Protein AF-A0A9Q0VKL8-F1 (afdb_monomer_lite)

Organism: Salix purpurea (NCBI:txid77065)

Radius of gyration: 25.4 Å; chains: 1; bounding box: 64×45×69 Å

Sequence (171 aa):
MTKALQRDLYGDCDVHPIEHYLNASIVTNGLTRAFSTGAWCHPFKWMERVYGVVGNLGRANPLQTLLDLRKTRQQVLYTERLEMRISTPFSLGVEYAFSTPDGENCGLVRKKKMAFTGVVNTNISESLVDELFNSGMEKLVDDTYTKLDGKHKVFLNGEWVGVCEILVCCW

InterPro domains:
  IPR007645 RNA polymerase Rpb2, domain 3 [PF04565] (58-110)
  IPR015712 DNA-directed RNA polymerase, subunit 2 [PTHR20856] (21-164)

Secondary structure (DSSP, 8-state):
-HHHHHHHHHTTPPPPPHHHH--HHHHHHHHHHHHHH--EEETTEEEEEEP-SS-PPP-S-HHHHHHHHTEEE----SSS-SGGGSPPGGGBTTEETT-PPPSTTTTTS-EEEEPTT----------THHHHHHTTPEEP---TT---TT-EEEEETTEEEEEESSTTS--

Structure (mmCIF, N/CA/C/O backbone):
data_AF-A0A9Q0VKL8-F1
#
_entry.id   AF-A0A9Q0VKL8-F1
#
loop_
_atom_site.group_PDB
_atom_site.id
_atom_site.type_symbol
_atom_site.label_atom_id
_atom_site.label_alt_id
_atom_site.label_comp_id
_atom_site.label_asym_id
_atom_site.label_entity_id
_atom_site.label_seq_id
_atom_site.pdbx_PDB_ins_code
_atom_site.Cartn_x
_atom_site.Cartn_y
_atom_site.Cartn_z
_atom_site.occupancy
_atom_site.B_iso_or_equiv
_atom_site.auth_seq_id
_atom_site.auth_comp_id
_atom_site.auth_asym_id
_atom_site.auth_atom_id
_atom_site.pdbx_PDB_model_num
ATOM 1 N N . MET A 1 1 ? -4.540 -4.114 -26.689 1.00 58.62 1 MET A N 1
ATOM 2 C CA . MET A 1 1 ? -5.536 -5.152 -26.374 1.00 58.62 1 MET A CA 1
ATOM 3 C C . MET A 1 1 ? -6.869 -4.846 -27.049 1.00 58.62 1 MET A C 1
ATOM 5 O O . MET A 1 1 ? -7.135 -5.462 -28.066 1.00 58.62 1 MET A O 1
ATOM 9 N N . THR A 1 2 ? -7.630 -3.829 -26.620 1.00 63.59 2 THR A N 1
ATOM 10 C CA . THR A 1 2 ? -8.993 -3.555 -27.133 1.00 63.59 2 THR A CA 1
ATOM 11 C C . THR A 1 2 ? -9.064 -3.357 -28.647 1.00 63.59 2 THR A C 1
ATOM 13 O O . THR A 1 2 ? -9.877 -3.993 -29.294 1.00 63.59 2 THR A O 1
ATOM 16 N N . LYS A 1 3 ? -8.158 -2.564 -29.238 1.00 68.62 3 LYS A N 1
ATOM 17 C CA . LYS A 1 3 ? -8.156 -2.302 -30.691 1.00 68.62 3 LYS A CA 1
ATOM 18 C C . LYS A 1 3 ? -7.773 -3.513 -31.556 1.00 68.62 3 LYS A C 1
ATOM 20 O O . LYS A 1 3 ? -8.229 -3.601 -32.686 1.00 68.62 3 LYS A O 1
ATOM 25 N N . ALA A 1 4 ? -6.927 -4.411 -31.046 1.00 67.38 4 ALA A N 1
ATOM 26 C CA . ALA A 1 4 ? -6.497 -5.608 -31.777 1.00 67.38 4 ALA A CA 1
ATOM 27 C C . ALA A 1 4 ? -7.578 -6.695 -31.716 1.00 67.38 4 ALA A C 1
ATOM 29 O O . ALA A 1 4 ? -7.969 -7.220 -32.746 1.00 67.38 4 ALA A O 1
ATOM 30 N N . LEU A 1 5 ? -8.137 -6.921 -30.523 1.00 72.38 5 LEU A N 1
ATOM 31 C CA . LEU A 1 5 ? -9.265 -7.827 -30.318 1.00 72.38 5 LEU A CA 1
ATOM 32 C C . LEU A 1 5 ? -10.516 -7.355 -31.078 1.00 72.38 5 LEU A C 1
ATOM 34 O O . LEU A 1 5 ? -11.175 -8.150 -31.726 1.00 72.38 5 LEU A O 1
ATOM 38 N N . GLN A 1 6 ? -10.822 -6.052 -31.054 1.00 72.38 6 GLN A N 1
ATOM 39 C CA . GLN A 1 6 ? -11.934 -5.494 -31.832 1.00 72.38 6 GLN A CA 1
ATOM 40 C C . GLN A 1 6 ? -11.738 -5.699 -33.334 1.00 72.38 6 GLN A C 1
ATOM 42 O O . GLN A 1 6 ? -12.695 -6.023 -34.020 1.00 72.38 6 GLN A O 1
ATOM 47 N N . ARG A 1 7 ? -10.518 -5.533 -33.857 1.00 74.44 7 ARG A N 1
ATOM 48 C CA . ARG A 1 7 ? -10.254 -5.732 -35.286 1.00 74.44 7 ARG A CA 1
ATOM 49 C C . ARG A 1 7 ? -10.535 -7.169 -35.725 1.00 74.44 7 ARG A C 1
ATOM 51 O O . ARG A 1 7 ? -11.119 -7.353 -36.784 1.00 74.44 7 ARG A O 1
ATOM 58 N N . ASP A 1 8 ? -10.152 -8.143 -34.908 1.00 74.81 8 ASP A N 1
ATOM 59 C CA . ASP A 1 8 ? -10.350 -9.557 -35.230 1.00 74.81 8 ASP A CA 1
ATOM 60 C C . ASP A 1 8 ? -11.804 -10.002 -34.977 1.00 74.81 8 ASP A C 1
ATOM 62 O O . ASP A 1 8 ? -12.292 -10.873 -35.677 1.00 74.81 8 ASP A O 1
ATOM 66 N N . LEU A 1 9 ? -12.532 -9.353 -34.055 1.00 73.31 9 LEU A N 1
ATOM 67 C CA . LEU A 1 9 ? -13.971 -9.579 -33.832 1.00 73.31 9 LEU A CA 1
ATOM 68 C C . LEU A 1 9 ? -14.879 -8.959 -34.910 1.00 73.31 9 LEU A C 1
ATOM 70 O O . LEU A 1 9 ? -15.993 -9.434 -35.107 1.00 73.31 9 LEU A O 1
ATOM 74 N N . TYR A 1 10 ? -14.450 -7.865 -35.549 1.00 74.31 10 TYR A N 1
ATOM 75 C CA . TYR A 1 10 ? -15.211 -7.186 -36.609 1.00 74.31 10 TYR A CA 1
ATOM 76 C C . TYR A 1 10 ? -14.817 -7.630 -38.029 1.00 74.31 10 TYR A C 1
ATOM 78 O O . TYR A 1 10 ? -15.457 -7.200 -38.987 1.00 74.31 10 TYR A O 1
ATOM 86 N N . GLY A 1 11 ? -13.767 -8.441 -38.183 1.00 74.25 11 GLY A N 1
ATOM 87 C CA . GLY A 1 11 ? -13.381 -9.051 -39.460 1.00 74.25 11 GLY A CA 1
ATOM 88 C C . GLY A 1 11 ? -13.810 -10.517 -39.546 1.00 74.25 11 GLY A C 1
ATOM 89 O O . GLY A 1 11 ? -14.083 -11.132 -38.523 1.00 74.25 11 GLY A O 1
ATOM 90 N N . ASP A 1 12 ? -13.788 -11.101 -40.749 1.00 73.81 12 ASP A N 1
ATOM 91 C CA . ASP A 1 12 ? -13.964 -12.553 -40.983 1.00 73.81 12 ASP A CA 1
ATOM 92 C C . ASP A 1 12 ? -12.752 -13.389 -40.493 1.00 73.81 12 ASP A C 1
ATOM 94 O O . ASP A 1 12 ? -12.416 -14.426 -41.062 1.00 73.81 12 ASP A O 1
ATOM 98 N N . CYS A 1 13 ? -12.032 -12.916 -39.472 1.00 72.19 13 CYS A N 1
ATOM 99 C CA . CYS A 1 13 ? -10.864 -13.592 -38.920 1.00 72.19 13 CYS A CA 1
ATOM 100 C C . CYS A 1 13 ? -11.262 -14.466 -37.729 1.00 72.19 13 CYS A C 1
ATOM 102 O O . CYS A 1 13 ? -12.047 -14.058 -36.875 1.00 72.19 13 CYS A O 1
ATOM 104 N N . ASP A 1 14 ? -10.641 -15.638 -37.619 1.00 79.19 14 ASP A N 1
ATOM 105 C CA . ASP A 1 14 ? -10.800 -16.490 -36.445 1.00 79.19 14 ASP A CA 1
ATOM 106 C C . ASP A 1 14 ? -10.169 -15.838 -35.207 1.00 79.19 14 ASP A C 1
ATOM 108 O O . ASP A 1 14 ? -9.031 -15.359 -35.231 1.00 79.19 14 ASP A O 1
ATOM 112 N N . VAL A 1 15 ? -10.906 -15.845 -34.095 1.00 81.06 15 VAL A N 1
ATOM 113 C CA . VAL A 1 15 ? -10.429 -15.298 -32.821 1.00 81.06 15 VAL A CA 1
ATOM 114 C C . VAL A 1 15 ? -9.305 -16.179 -32.279 1.00 81.06 15 VAL A C 1
ATOM 116 O O . VAL A 1 15 ? -9.482 -17.374 -32.038 1.00 81.06 15 VAL A O 1
ATOM 119 N N . HIS A 1 16 ? -8.139 -15.581 -32.051 1.00 81.88 16 HIS A N 1
ATOM 120 C CA . HIS A 1 16 ? -6.989 -16.290 -31.502 1.00 81.88 16 HIS A CA 1
ATOM 121 C C . HIS A 1 16 ? -7.119 -16.535 -29.983 1.00 81.88 16 HIS A C 1
ATOM 123 O O . HIS A 1 16 ? -7.900 -15.874 -29.294 1.00 81.88 16 HIS A O 1
ATOM 129 N N . PRO A 1 17 ? -6.331 -17.465 -29.411 1.00 83.44 17 PRO A N 1
ATOM 130 C CA . PRO A 1 17 ? -6.221 -17.615 -27.963 1.00 83.44 17 PRO A CA 1
ATOM 131 C C . PRO A 1 17 ? -5.842 -16.294 -27.277 1.00 83.44 17 PRO A C 1
ATOM 133 O O . PRO A 1 17 ? -5.096 -15.483 -27.828 1.00 83.44 17 PRO A O 1
ATOM 136 N N . ILE A 1 18 ? -6.317 -16.090 -26.043 1.00 80.50 18 ILE A N 1
ATOM 137 C CA . ILE A 1 18 ? -6.199 -14.811 -25.317 1.00 80.50 18 ILE A CA 1
ATOM 138 C C . ILE A 1 18 ? -4.754 -14.305 -25.167 1.00 80.50 18 ILE A C 1
ATOM 140 O O . ILE A 1 18 ? -4.514 -13.097 -25.130 1.00 80.50 18 ILE A O 1
ATOM 144 N N . GLU A 1 19 ? -3.790 -15.224 -25.138 1.00 82.56 19 GLU A N 1
ATOM 145 C CA . GLU A 1 19 ? -2.355 -14.944 -25.060 1.00 82.56 19 GLU A CA 1
ATOM 146 C C . GLU A 1 19 ? -1.864 -14.086 -26.231 1.00 82.56 19 GLU A C 1
ATOM 148 O O . GLU A 1 19 ? -1.007 -13.227 -26.045 1.00 82.56 19 GLU A O 1
ATOM 153 N N . HIS A 1 20 ? -2.464 -14.238 -27.416 1.00 81.19 20 HIS A N 1
ATOM 154 C CA . HIS A 1 20 ? -2.121 -13.445 -28.596 1.00 81.19 20 HIS A CA 1
ATOM 155 C C . HIS A 1 20 ? -2.474 -11.957 -28.427 1.00 81.19 20 HIS A C 1
ATOM 157 O O . HIS A 1 20 ? -1.820 -11.072 -28.979 1.00 81.19 20 HIS A O 1
ATOM 163 N N . TYR A 1 21 ? -3.495 -11.658 -27.622 1.00 80.88 21 TYR A N 1
ATOM 164 C CA . TYR A 1 21 ? -3.963 -10.295 -27.365 1.00 80.88 21 TYR A CA 1
ATOM 165 C C . TYR A 1 21 ? -3.294 -9.644 -26.150 1.00 80.88 21 TYR A C 1
ATOM 167 O O . TYR A 1 21 ? -3.418 -8.424 -25.947 1.00 80.88 21 TYR A O 1
ATOM 175 N N . LEU A 1 22 ? -2.577 -10.438 -25.350 1.00 82.88 22 LEU A N 1
ATOM 176 C CA . LEU A 1 22 ? -1.867 -9.993 -24.164 1.00 82.88 22 LEU A CA 1
ATOM 177 C C . LEU A 1 22 ? -0.421 -9.650 -24.517 1.00 82.88 22 LEU A C 1
ATOM 179 O O . LEU A 1 22 ? 0.409 -10.503 -24.802 1.00 82.88 22 LEU A O 1
ATOM 183 N N . ASN A 1 23 ? -0.097 -8.362 -24.449 1.00 84.06 23 ASN A N 1
ATOM 184 C CA . ASN A 1 23 ? 1.264 -7.902 -24.668 1.00 84.06 23 ASN A CA 1
ATOM 185 C C . ASN A 1 23 ? 1.940 -7.601 -23.325 1.00 84.06 23 ASN A C 1
ATOM 187 O O . ASN A 1 23 ? 1.721 -6.539 -22.735 1.00 84.06 23 ASN A O 1
ATOM 191 N N . ALA A 1 24 ? 2.789 -8.526 -22.871 1.00 87.00 24 ALA A N 1
ATOM 192 C CA . ALA A 1 24 ? 3.543 -8.400 -21.624 1.00 87.00 24 ALA A CA 1
ATOM 193 C C . ALA A 1 24 ? 4.427 -7.138 -21.579 1.00 87.00 24 ALA A C 1
ATOM 195 O O . ALA A 1 24 ? 4.618 -6.556 -20.510 1.00 87.00 24 ALA A O 1
ATOM 196 N N . SER A 1 25 ? 4.892 -6.644 -22.736 1.00 88.75 25 SER A N 1
ATOM 197 C CA . SER A 1 25 ? 5.723 -5.433 -22.802 1.00 88.75 25 SER A CA 1
ATOM 198 C C . SER A 1 25 ? 5.019 -4.187 -22.260 1.00 88.75 25 SER A C 1
ATOM 200 O O . SER A 1 25 ? 5.688 -3.272 -21.789 1.00 88.75 25 SER A O 1
ATOM 202 N N . ILE A 1 26 ? 3.680 -4.145 -22.265 1.00 86.56 26 ILE A N 1
ATOM 203 C CA . ILE A 1 26 ? 2.916 -3.024 -21.702 1.00 86.56 26 ILE A CA 1
ATOM 204 C C . ILE A 1 26 ? 3.163 -2.922 -20.193 1.00 86.56 26 ILE A C 1
ATOM 206 O O . ILE A 1 26 ? 3.389 -1.825 -19.682 1.00 86.56 26 ILE A O 1
ATOM 210 N N . VAL A 1 27 ? 3.161 -4.060 -19.493 1.00 88.31 27 VAL A N 1
ATOM 211 C CA . VAL A 1 27 ? 3.394 -4.115 -18.046 1.00 88.31 27 VAL A CA 1
ATOM 212 C C . VAL A 1 27 ? 4.846 -3.763 -17.745 1.00 88.31 27 VAL A C 1
ATOM 214 O O . VAL A 1 27 ? 5.104 -2.858 -16.953 1.00 88.31 27 VAL A O 1
ATOM 217 N N . THR A 1 28 ? 5.792 -4.411 -18.430 1.00 91.94 28 THR A N 1
ATOM 218 C CA . THR A 1 28 ? 7.227 -4.177 -18.225 1.00 91.94 28 THR A CA 1
ATOM 219 C C . THR A 1 28 ? 7.597 -2.720 -18.493 1.00 91.94 28 THR A C 1
ATOM 221 O O . THR A 1 28 ? 8.142 -2.059 -17.615 1.00 91.94 28 THR A O 1
ATOM 224 N N . ASN A 1 29 ? 7.227 -2.171 -19.654 1.00 90.56 29 ASN A N 1
ATOM 225 C CA . ASN A 1 29 ? 7.548 -0.788 -20.009 1.00 90.56 29 ASN A CA 1
ATOM 226 C C . ASN A 1 29 ? 6.834 0.218 -19.100 1.00 90.56 29 ASN A C 1
ATOM 228 O O . ASN A 1 29 ? 7.408 1.253 -18.760 1.00 90.56 29 ASN A O 1
ATOM 232 N N . GLY A 1 30 ? 5.597 -0.080 -18.688 1.00 88.50 30 GLY A N 1
ATOM 233 C CA . GLY A 1 30 ? 4.848 0.736 -17.736 1.00 88.50 30 GLY A CA 1
ATOM 234 C C . GLY A 1 30 ? 5.569 0.852 -16.394 1.00 88.50 30 GLY A C 1
ATOM 235 O O . GLY A 1 30 ? 5.803 1.965 -15.920 1.00 88.50 30 GLY A O 1
ATOM 236 N N . LEU A 1 31 ? 5.993 -0.280 -15.827 1.00 90.25 31 LEU A N 1
ATOM 237 C CA . LEU A 1 31 ? 6.746 -0.321 -14.574 1.00 90.25 31 LEU A CA 1
ATOM 238 C C . LEU A 1 31 ? 8.124 0.333 -14.725 1.00 90.25 31 LEU A C 1
ATOM 240 O O . LEU A 1 31 ? 8.462 1.222 -13.945 1.00 90.25 31 LEU A O 1
ATOM 244 N N . THR A 1 32 ? 8.898 -0.017 -15.756 1.00 92.25 32 THR A N 1
ATOM 245 C CA . THR A 1 32 ? 10.220 0.581 -16.004 1.00 92.25 32 THR A CA 1
ATOM 246 C C . THR A 1 32 ? 10.130 2.099 -16.135 1.00 92.25 32 THR A C 1
ATOM 248 O O . THR A 1 32 ? 10.944 2.820 -15.557 1.00 92.25 32 THR A O 1
ATOM 251 N N . ARG A 1 33 ? 9.111 2.619 -16.827 1.00 89.62 33 ARG A N 1
ATOM 252 C CA . ARG A 1 33 ? 8.867 4.062 -16.924 1.00 89.62 33 ARG A CA 1
ATOM 253 C C . ARG A 1 33 ? 8.480 4.668 -15.574 1.00 89.62 33 ARG A C 1
ATOM 255 O O . ARG A 1 33 ? 9.010 5.722 -15.224 1.00 89.62 33 ARG A O 1
ATOM 262 N N . ALA A 1 34 ? 7.582 4.036 -14.818 1.00 89.19 34 ALA A N 1
ATOM 263 C CA . ALA A 1 34 ? 7.131 4.540 -13.519 1.00 89.19 34 ALA A CA 1
ATOM 264 C C . ALA A 1 34 ? 8.283 4.632 -12.504 1.00 89.19 34 ALA A C 1
ATOM 266 O O . ALA A 1 34 ? 8.401 5.635 -11.799 1.00 89.19 34 ALA A O 1
ATOM 267 N N . PHE A 1 35 ? 9.172 3.633 -12.480 1.00 90.31 35 PHE A N 1
ATOM 268 C CA . PHE A 1 35 ? 10.347 3.631 -11.609 1.00 90.31 35 PHE A CA 1
ATOM 269 C C . PHE A 1 35 ? 11.449 4.584 -12.075 1.00 90.31 35 PHE A C 1
ATOM 271 O O . PHE A 1 35 ? 12.009 5.299 -11.252 1.00 90.31 35 PHE A O 1
ATOM 278 N N . SER A 1 36 ? 11.738 4.646 -13.377 1.00 89.94 36 SER A N 1
ATOM 279 C CA . SER A 1 36 ? 12.804 5.519 -13.898 1.00 89.94 36 SER A CA 1
ATOM 280 C C . SER A 1 36 ? 12.446 7.005 -13.836 1.00 89.94 36 SER A C 1
ATOM 282 O O . SER A 1 36 ? 13.293 7.830 -13.511 1.00 89.94 36 SER A O 1
ATOM 284 N N . THR A 1 37 ? 11.190 7.361 -14.118 1.00 87.56 37 THR A N 1
ATOM 285 C CA . THR A 1 37 ? 10.733 8.763 -14.091 1.00 87.56 37 THR A CA 1
ATOM 286 C C . THR A 1 37 ? 10.214 9.204 -12.723 1.00 87.56 37 THR A C 1
ATOM 288 O O . THR A 1 37 ? 10.020 10.397 -12.495 1.00 87.56 37 THR A O 1
ATOM 291 N N . GLY A 1 38 ? 9.913 8.255 -11.829 1.00 85.94 38 GLY A N 1
ATOM 292 C CA . GLY A 1 38 ? 9.248 8.511 -10.549 1.00 85.94 38 GLY A CA 1
ATOM 293 C C . GLY A 1 38 ? 7.829 9.072 -10.670 1.00 85.94 38 GLY A C 1
ATOM 294 O O . GLY A 1 38 ? 7.264 9.512 -9.665 1.00 85.94 38 GLY A O 1
ATOM 295 N N . ALA A 1 39 ? 7.251 9.065 -11.876 1.00 84.56 39 ALA A N 1
ATOM 296 C CA . ALA A 1 39 ? 5.896 9.510 -12.156 1.00 84.56 39 ALA A CA 1
ATOM 297 C C . ALA A 1 39 ? 4.968 8.304 -12.328 1.00 84.56 39 ALA A C 1
ATOM 299 O O . ALA A 1 39 ? 5.049 7.566 -13.310 1.00 84.56 39 ALA A O 1
ATOM 300 N N . TRP A 1 40 ? 4.053 8.141 -11.383 1.00 87.12 40 TRP A N 1
ATOM 301 C CA . TRP A 1 40 ? 3.039 7.099 -11.396 1.00 87.12 40 TRP A CA 1
ATOM 302 C C . TRP A 1 40 ? 1.788 7.687 -12.041 1.00 87.12 40 TRP A C 1
ATOM 304 O O . TRP A 1 40 ? 1.127 8.563 -11.483 1.00 87.12 40 TRP A O 1
ATOM 314 N N . CYS A 1 41 ? 1.519 7.279 -13.281 1.00 82.81 41 CYS A N 1
ATOM 315 C CA . CYS A 1 41 ? 0.371 7.758 -14.042 1.00 82.81 41 CYS A CA 1
ATOM 316 C C . CYS A 1 41 ? -0.190 6.678 -14.951 1.00 82.81 41 CYS A C 1
ATOM 318 O O . CYS A 1 41 ? 0.546 5.905 -15.566 1.00 82.81 41 CYS A O 1
ATOM 320 N N . HIS A 1 42 ? -1.512 6.684 -15.073 1.00 79.50 42 HIS A N 1
ATOM 321 C CA . HIS A 1 42 ? -2.189 5.893 -16.079 1.00 79.50 42 HIS A CA 1
ATOM 322 C C . HIS A 1 42 ? -2.151 6.636 -17.427 1.00 79.50 42 HIS A C 1
ATOM 324 O O . HIS A 1 42 ? -2.415 7.843 -17.449 1.00 79.50 42 HIS A O 1
ATOM 330 N N . PRO A 1 43 ? -1.896 5.958 -18.565 1.00 72.00 43 PRO A N 1
ATOM 331 C CA . PRO A 1 43 ? -1.809 6.608 -19.878 1.00 72.00 43 PRO A CA 1
ATOM 332 C C . PRO A 1 43 ? -3.049 7.417 -20.273 1.00 72.00 43 PRO A C 1
ATOM 334 O O . PRO A 1 43 ? -2.943 8.353 -21.058 1.00 72.00 43 PRO A O 1
ATOM 337 N N . PHE A 1 44 ? -4.213 7.067 -19.722 1.00 76.69 44 PHE A N 1
ATOM 338 C CA . PHE A 1 44 ? -5.498 7.691 -20.046 1.00 76.69 44 PHE A CA 1
ATOM 339 C C . PHE A 1 44 ? -6.029 8.637 -18.958 1.00 76.69 44 PHE A C 1
ATOM 341 O O . PHE A 1 44 ? -7.010 9.330 -19.196 1.00 76.69 44 PHE A O 1
ATOM 348 N N . LYS A 1 45 ? -5.403 8.692 -17.772 1.00 79.31 45 LYS A N 1
ATOM 349 C CA . LYS A 1 45 ? -5.860 9.545 -16.660 1.00 79.31 45 LYS A CA 1
ATOM 350 C C . LYS A 1 45 ? -4.793 10.560 -16.271 1.00 79.31 45 LYS A C 1
ATOM 352 O O . LYS A 1 45 ? -3.983 10.331 -15.377 1.00 79.31 45 LYS A O 1
ATOM 357 N N . TRP A 1 46 ? -4.776 11.685 -16.977 1.00 67.31 46 TRP A N 1
ATOM 358 C CA . TRP A 1 46 ? -3.680 12.653 -16.872 1.00 67.31 46 TRP A CA 1
ATOM 359 C C . TRP A 1 46 ? -3.774 13.527 -15.615 1.00 67.31 46 TRP A C 1
ATOM 361 O O . TRP A 1 46 ? -2.745 13.978 -15.119 1.00 67.31 46 TRP A O 1
ATOM 371 N N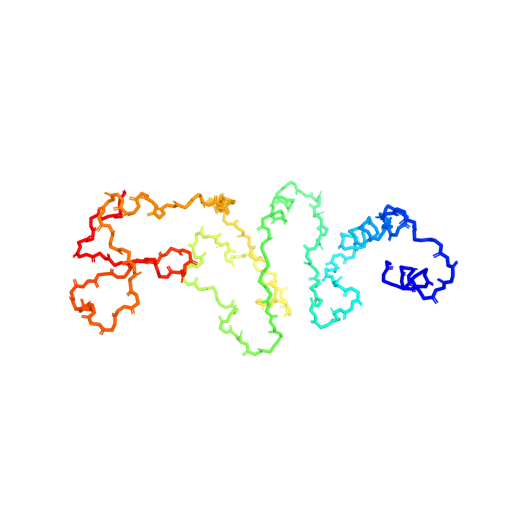 . MET A 1 47 ? -4.983 13.718 -15.072 1.00 73.56 47 MET A N 1
ATOM 372 C CA . MET A 1 47 ? -5.211 14.520 -13.861 1.00 73.56 47 MET A CA 1
ATOM 373 C C . MET A 1 47 ? -4.845 13.796 -12.554 1.00 73.56 47 MET A C 1
ATOM 375 O O . MET A 1 47 ? -4.552 14.452 -11.565 1.00 73.56 47 MET A O 1
ATOM 379 N N . GLU A 1 48 ? -4.783 12.461 -12.545 1.00 74.88 48 GLU A N 1
ATOM 380 C CA . GLU A 1 48 ? -4.429 11.655 -11.358 1.00 74.88 48 GLU A CA 1
ATOM 381 C C . GLU A 1 48 ? -2.909 11.395 -11.254 1.00 74.88 48 GLU A C 1
ATOM 383 O O . GLU A 1 48 ? -2.458 10.443 -10.618 1.00 74.88 48 GLU A O 1
ATOM 388 N N . ARG A 1 49 ? -2.081 12.198 -11.932 1.00 76.19 49 ARG A N 1
ATOM 389 C CA . ARG A 1 49 ? -0.642 11.940 -12.033 1.00 76.19 49 ARG A CA 1
ATOM 390 C C . ARG A 1 49 ? 0.084 12.283 -10.736 1.00 76.19 49 ARG A C 1
ATOM 392 O O . ARG A 1 49 ? 0.212 13.448 -10.368 1.00 76.19 49 ARG A O 1
ATOM 399 N N . VAL A 1 50 ? 0.670 11.264 -10.112 1.00 81.38 50 VAL A N 1
ATOM 400 C CA . VAL A 1 50 ? 1.524 11.426 -8.935 1.00 81.38 50 VAL A CA 1
ATOM 401 C C . VAL A 1 50 ? 2.986 11.455 -9.366 1.00 81.38 50 VAL A C 1
ATOM 403 O O . VAL A 1 50 ? 3.499 10.507 -9.957 1.00 81.38 50 VAL A O 1
ATOM 406 N N . TYR A 1 51 ? 3.685 12.539 -9.050 1.00 79.56 51 TYR A N 1
ATOM 407 C CA . TYR A 1 51 ? 5.123 12.680 -9.297 1.00 79.56 51 TYR A CA 1
ATOM 408 C C . TYR A 1 51 ? 5.922 12.416 -8.031 1.00 79.56 51 TYR A C 1
ATOM 410 O O . TYR A 1 51 ? 5.413 12.666 -6.946 1.00 79.56 51 TYR A O 1
ATOM 418 N N . GLY A 1 52 ? 7.189 12.014 -8.153 1.00 78.44 52 GLY A N 1
ATOM 419 C CA . GLY A 1 52 ? 8.128 11.925 -7.030 1.00 78.44 52 GLY A CA 1
ATOM 420 C C . GLY A 1 52 ? 7.782 10.833 -6.018 1.00 78.44 52 GLY A C 1
ATOM 421 O O . GLY A 1 52 ? 8.012 11.028 -4.825 1.00 78.44 52 GLY A O 1
ATOM 422 N N . VAL A 1 53 ? 7.179 9.737 -6.489 1.00 83.44 53 VAL A N 1
ATOM 423 C CA . VAL A 1 53 ? 6.980 8.507 -5.700 1.00 83.44 53 VAL A CA 1
ATOM 424 C C . VAL A 1 53 ? 8.308 7.769 -5.564 1.00 83.44 53 VAL A C 1
ATOM 426 O O . VAL A 1 53 ? 8.673 7.332 -4.479 1.00 83.44 53 VAL A O 1
ATOM 429 N N . VAL A 1 54 ? 9.054 7.687 -6.668 1.00 86.44 54 VAL A N 1
ATOM 430 C CA . VAL A 1 54 ? 10.406 7.129 -6.691 1.00 86.44 54 VAL A CA 1
ATOM 431 C C . VAL A 1 54 ? 11.399 8.277 -6.650 1.00 86.44 54 VAL A C 1
ATOM 433 O O . VAL A 1 54 ? 11.261 9.260 -7.381 1.00 86.44 54 VAL A O 1
ATOM 436 N N . GLY A 1 55 ? 12.378 8.163 -5.759 1.00 84.00 55 GLY A N 1
ATOM 437 C CA . GLY A 1 55 ? 13.451 9.131 -5.594 1.00 84.00 55 GLY A CA 1
ATOM 438 C C . GLY A 1 55 ? 14.809 8.447 -5.611 1.00 84.00 55 GLY A C 1
ATOM 439 O O . GLY A 1 55 ? 14.929 7.260 -5.310 1.00 84.00 55 GLY A O 1
ATOM 440 N N . ASN A 1 56 ? 15.839 9.219 -5.943 1.00 85.69 56 ASN A N 1
ATOM 441 C CA . ASN A 1 56 ? 17.212 8.736 -5.900 1.00 85.69 56 ASN A CA 1
ATOM 442 C C . ASN A 1 56 ? 17.691 8.629 -4.453 1.00 85.69 56 ASN A C 1
ATOM 444 O O . ASN A 1 56 ? 17.449 9.520 -3.636 1.00 85.69 56 ASN A O 1
ATOM 448 N N . LEU A 1 57 ? 18.403 7.544 -4.166 1.00 88.81 57 LEU A N 1
ATOM 449 C CA . LEU A 1 57 ? 18.975 7.274 -2.856 1.00 88.81 57 LEU A CA 1
ATOM 450 C C . LEU A 1 57 ? 20.323 7.988 -2.714 1.00 88.81 57 LEU A C 1
ATOM 452 O O . LEU A 1 57 ? 21.245 7.735 -3.493 1.00 88.81 57 LEU A O 1
ATOM 456 N N . GLY A 1 58 ? 20.455 8.859 -1.715 1.00 88.44 58 GLY A N 1
ATOM 457 C CA . GLY A 1 58 ? 21.722 9.482 -1.356 1.00 88.44 58 GLY A CA 1
ATOM 458 C C . GLY A 1 58 ? 22.70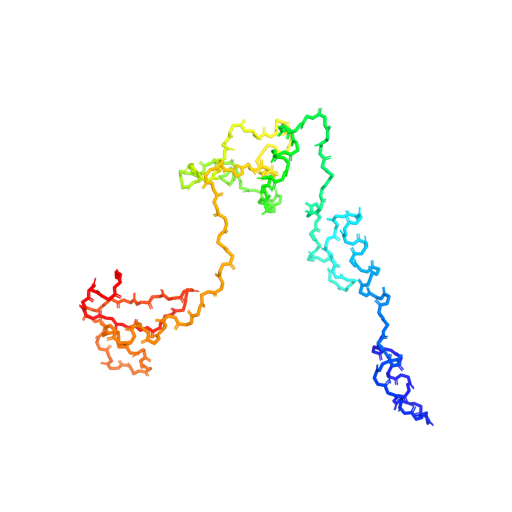4 8.445 -0.812 1.00 88.44 58 GLY A C 1
ATOM 459 O O . GLY A 1 58 ? 22.394 7.722 0.136 1.00 88.44 58 GLY A O 1
ATOM 460 N N . ARG A 1 59 ? 23.897 8.373 -1.413 1.00 92.06 59 ARG A N 1
ATOM 461 C CA . ARG A 1 59 ? 24.962 7.419 -1.047 1.00 92.06 59 ARG A CA 1
ATOM 462 C C . ARG A 1 59 ? 26.206 8.083 -0.449 1.00 92.06 59 ARG A C 1
ATOM 464 O O . ARG A 1 59 ? 27.258 7.459 -0.418 1.00 92.06 59 ARG A O 1
ATOM 471 N N . ALA A 1 60 ? 26.118 9.334 0.012 1.00 91.88 60 ALA A N 1
ATOM 472 C CA . ALA A 1 60 ? 27.296 10.017 0.555 1.00 91.88 60 ALA A CA 1
ATOM 473 C C . ALA A 1 60 ? 27.699 9.488 1.945 1.00 91.88 60 ALA A C 1
ATOM 475 O O . ALA A 1 60 ? 28.875 9.486 2.286 1.00 91.88 60 ALA A O 1
ATOM 476 N N . ASN A 1 61 ? 26.735 9.028 2.750 1.00 92.44 61 ASN A N 1
ATOM 477 C CA . ASN A 1 61 ? 26.966 8.431 4.069 1.00 92.44 61 ASN A CA 1
ATOM 478 C C . ASN A 1 61 ? 25.847 7.407 4.367 1.00 92.44 61 ASN A C 1
ATOM 480 O O . ASN A 1 61 ? 24.693 7.694 4.032 1.00 92.44 61 ASN A O 1
ATOM 484 N N . PRO A 1 62 ? 26.126 6.258 5.018 1.00 90.00 62 PRO A N 1
ATOM 485 C CA . PRO A 1 62 ? 25.094 5.304 5.445 1.00 90.00 62 PRO A CA 1
ATOM 486 C C . PRO A 1 62 ? 23.935 5.940 6.230 1.00 90.00 62 PRO A C 1
ATOM 488 O O . PRO A 1 62 ? 22.782 5.552 6.045 1.00 90.00 62 PRO A O 1
ATOM 491 N N . LEU A 1 63 ? 24.197 6.962 7.051 1.00 86.81 63 LEU A N 1
ATOM 492 C CA . LEU A 1 63 ? 23.143 7.702 7.750 1.00 86.81 63 LEU A CA 1
ATOM 493 C C . LEU A 1 63 ? 22.223 8.439 6.774 1.00 86.81 63 LEU A C 1
ATOM 495 O O . LEU A 1 63 ? 21.009 8.423 6.952 1.00 86.81 63 LEU A O 1
ATOM 499 N N . GLN A 1 64 ? 22.767 9.046 5.717 1.00 84.75 64 GLN A N 1
ATOM 500 C CA . GLN A 1 64 ? 21.954 9.692 4.687 1.00 84.75 64 GLN A CA 1
ATOM 501 C C . GLN A 1 64 ? 21.069 8.666 3.971 1.00 84.75 64 GLN A C 1
ATOM 503 O O . GLN A 1 64 ? 19.879 8.908 3.794 1.00 84.75 64 GLN A O 1
ATOM 508 N N . THR A 1 65 ? 21.624 7.501 3.634 1.00 89.00 65 THR A N 1
ATOM 509 C CA . THR A 1 65 ? 20.880 6.395 3.022 1.00 89.00 65 THR A CA 1
ATOM 510 C C . THR A 1 65 ? 19.727 5.923 3.918 1.00 89.00 65 THR A C 1
ATOM 512 O O . THR A 1 65 ? 18.596 5.814 3.453 1.00 89.00 65 THR A O 1
ATOM 515 N N . LEU A 1 66 ? 19.965 5.713 5.217 1.00 86.75 66 LEU A N 1
ATOM 516 C CA . LEU A 1 66 ? 18.915 5.329 6.173 1.00 86.75 66 LEU A CA 1
ATOM 517 C C . LEU A 1 66 ? 17.829 6.398 6.313 1.00 86.75 66 LEU A C 1
ATOM 519 O O . LEU A 1 66 ? 16.640 6.083 6.371 1.00 86.75 66 LEU A O 1
ATOM 523 N N . LEU A 1 67 ? 18.231 7.668 6.361 1.00 82.75 67 LEU A N 1
ATOM 524 C CA . LEU A 1 67 ? 17.298 8.785 6.431 1.00 82.75 67 LEU A CA 1
ATOM 525 C C . LEU A 1 67 ? 16.440 8.866 5.169 1.00 82.75 67 LEU A C 1
ATOM 527 O O . LEU A 1 67 ? 15.265 9.194 5.283 1.00 82.75 67 LEU A O 1
ATOM 531 N N . ASP A 1 68 ? 17.005 8.567 4.000 1.00 84.06 68 ASP A N 1
ATOM 532 C CA . ASP A 1 68 ? 16.304 8.559 2.718 1.00 84.06 68 ASP A CA 1
ATOM 533 C C . ASP A 1 68 ? 15.268 7.435 2.620 1.00 84.06 68 ASP A C 1
ATOM 535 O O . ASP A 1 68 ? 14.164 7.684 2.142 1.00 84.06 68 ASP A O 1
ATOM 539 N N . LEU A 1 69 ? 15.579 6.243 3.139 1.00 86.25 69 LEU A N 1
ATOM 540 C CA . LEU A 1 69 ? 14.651 5.105 3.188 1.00 86.25 69 LEU A CA 1
ATOM 541 C C . LEU A 1 69 ? 13.462 5.333 4.134 1.00 86.25 69 LEU A C 1
ATOM 543 O O . LEU A 1 69 ? 12.405 4.742 3.946 1.00 86.25 69 LEU A O 1
ATOM 547 N N . ARG A 1 70 ? 13.617 6.201 5.142 1.00 83.56 70 ARG A N 1
ATOM 548 C CA . ARG A 1 70 ? 12.569 6.533 6.126 1.00 83.56 70 ARG A CA 1
ATOM 549 C C . ARG A 1 70 ? 11.788 7.800 5.789 1.00 83.56 70 ARG A C 1
ATOM 551 O O . ARG A 1 70 ? 11.007 8.271 6.618 1.00 83.56 70 ARG A O 1
ATOM 558 N N . LYS A 1 71 ? 12.021 8.395 4.616 1.00 78.81 71 LYS A N 1
ATOM 559 C CA . LYS A 1 71 ? 11.277 9.574 4.163 1.00 78.81 71 LYS A CA 1
ATOM 560 C C . LYS A 1 71 ? 9.846 9.176 3.832 1.00 78.81 71 LYS A C 1
ATOM 562 O O . LYS A 1 71 ? 9.606 8.432 2.889 1.00 78.81 71 LYS A O 1
ATOM 567 N N . THR A 1 72 ? 8.897 9.753 4.550 1.00 76.75 72 THR A N 1
ATOM 568 C CA . THR A 1 72 ? 7.493 9.772 4.158 1.00 76.75 72 THR A CA 1
ATOM 569 C C . THR A 1 72 ? 7.205 11.070 3.421 1.00 76.75 72 THR A C 1
ATOM 571 O O . THR A 1 72 ? 7.891 12.082 3.598 1.00 76.75 72 THR A O 1
ATOM 574 N N . ARG A 1 73 ? 6.202 11.042 2.545 1.00 71.94 73 ARG A N 1
ATOM 575 C CA . ARG A 1 73 ? 5.731 12.231 1.846 1.00 71.94 73 ARG A CA 1
ATOM 576 C C . ARG A 1 73 ? 4.235 12.368 2.031 1.00 71.94 73 ARG A C 1
ATOM 578 O O . ARG A 1 73 ? 3.478 11.482 1.653 1.00 71.94 73 ARG A O 1
ATOM 585 N N . GLN A 1 74 ? 3.824 13.532 2.511 1.00 69.56 74 GLN A N 1
ATOM 586 C CA . GLN A 1 74 ? 2.439 13.965 2.426 1.00 69.56 74 GLN A CA 1
ATOM 587 C C . GLN A 1 74 ? 2.220 14.658 1.077 1.00 69.56 74 GLN A C 1
ATOM 589 O O . GLN A 1 74 ? 2.984 15.552 0.703 1.00 69.56 74 GLN A O 1
ATOM 594 N N . GLN A 1 75 ? 1.205 14.235 0.327 1.00 66.00 75 GLN A N 1
ATOM 595 C CA . GLN A 1 75 ? 0.764 14.982 -0.846 1.00 66.00 75 GLN A CA 1
ATOM 596 C C . GLN A 1 75 ? -0.097 16.148 -0.367 1.00 66.00 75 GLN A C 1
ATOM 598 O O . GLN A 1 75 ? -1.146 15.940 0.235 1.00 66.00 75 GLN A O 1
ATOM 603 N N . VAL A 1 76 ? 0.375 17.370 -0.597 1.00 61.62 76 VAL A N 1
ATOM 604 C CA . VAL A 1 76 ? -0.360 18.594 -0.279 1.00 61.62 76 VAL A CA 1
ATOM 605 C C . VAL A 1 76 ? -0.687 19.273 -1.601 1.00 61.62 76 VAL A C 1
ATOM 607 O O . VAL A 1 76 ? 0.209 19.522 -2.409 1.00 61.62 76 VAL A O 1
ATOM 610 N N . LEU A 1 77 ? -1.972 19.534 -1.841 1.00 60.28 77 LEU A N 1
ATOM 611 C CA . LEU A 1 77 ? -2.398 20.376 -2.955 1.00 60.28 77 LEU A CA 1
ATOM 612 C C . LEU A 1 77 ? -1.910 21.802 -2.682 1.00 60.28 77 LEU A C 1
ATOM 614 O O . LEU A 1 77 ? -2.009 22.289 -1.559 1.00 60.28 77 LEU A O 1
ATOM 618 N N . TYR A 1 78 ? -1.346 22.449 -3.701 1.00 55.41 78 TYR A N 1
ATOM 619 C CA . TYR A 1 78 ? -0.625 23.724 -3.575 1.00 55.41 78 TYR A CA 1
ATOM 620 C C . TYR A 1 78 ? -1.492 24.884 -3.036 1.00 55.41 78 TYR A C 1
ATOM 622 O O . TYR A 1 78 ? -0.974 25.912 -2.610 1.00 55.41 78 TYR A O 1
ATOM 630 N N . THR A 1 79 ? -2.811 24.711 -2.985 1.00 46.41 79 THR A N 1
ATOM 631 C CA . THR A 1 79 ? -3.767 25.713 -2.521 1.00 46.41 79 THR A CA 1
ATOM 632 C C . THR A 1 79 ? -3.940 25.695 -0.992 1.00 46.41 79 THR A C 1
ATOM 634 O O . THR A 1 79 ? -4.658 24.874 -0.424 1.00 46.41 79 THR A O 1
ATOM 637 N N . GLU A 1 80 ? -3.269 26.652 -0.343 1.00 42.97 80 GLU A N 1
ATOM 638 C CA . GLU A 1 80 ? -3.819 27.473 0.756 1.00 42.97 80 GLU A CA 1
ATOM 639 C C . GLU A 1 80 ? -4.113 26.849 2.134 1.00 42.97 80 GLU A C 1
ATOM 641 O O . GLU A 1 80 ? -5.055 27.259 2.807 1.00 42.97 80 GLU A O 1
ATOM 646 N N . ARG A 1 81 ? -3.284 25.938 2.660 1.00 47.91 81 ARG A N 1
ATOM 647 C CA . ARG A 1 81 ? -3.345 25.632 4.109 1.00 47.91 81 ARG A CA 1
ATOM 648 C C . ARG A 1 81 ? -1.981 25.648 4.788 1.00 47.91 81 ARG A C 1
ATOM 650 O O . ARG A 1 81 ? -1.242 24.666 4.779 1.00 47.91 81 ARG A O 1
ATOM 657 N N . LEU A 1 82 ? -1.680 26.784 5.421 1.00 49.09 82 LEU A N 1
ATOM 658 C CA . LEU A 1 82 ? -0.552 26.977 6.345 1.00 49.09 82 LEU A CA 1
ATOM 659 C C . LEU A 1 82 ? -0.643 26.044 7.569 1.00 49.09 82 LEU A C 1
ATOM 661 O O . LEU A 1 82 ? 0.383 25.595 8.070 1.00 49.09 82 LEU A O 1
ATOM 665 N N . GLU A 1 83 ? -1.850 25.667 7.997 1.00 48.25 83 GLU A N 1
ATOM 666 C CA . GLU A 1 83 ? -2.076 24.788 9.157 1.00 48.25 83 GLU A CA 1
ATOM 667 C C . GLU A 1 83 ? -1.518 23.373 8.957 1.00 48.25 83 GLU A C 1
ATOM 669 O O . GLU A 1 83 ? -0.931 22.794 9.868 1.00 48.25 83 GLU A O 1
ATOM 674 N N . MET A 1 84 ? -1.580 22.837 7.731 1.00 46.69 84 MET A N 1
ATOM 675 C CA . MET A 1 84 ? -0.972 21.542 7.400 1.00 46.69 84 MET A CA 1
ATOM 676 C C . MET A 1 84 ? 0.560 21.597 7.333 1.00 46.69 84 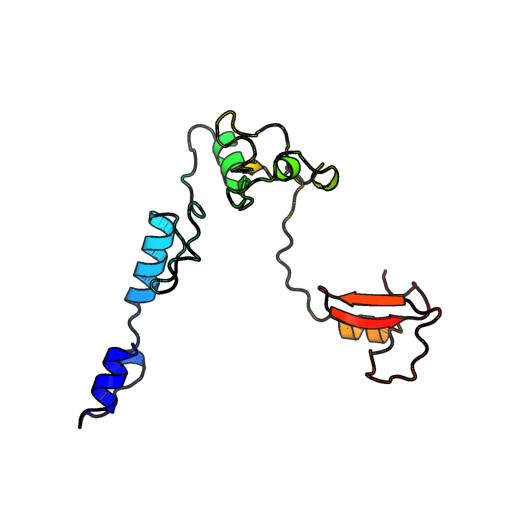MET A C 1
ATOM 678 O O . MET A 1 84 ? 1.188 20.560 7.134 1.00 46.69 84 MET A O 1
ATOM 682 N N . ARG A 1 85 ? 1.185 22.770 7.499 1.00 53.56 85 ARG A N 1
ATOM 683 C CA . ARG A 1 85 ? 2.648 22.919 7.556 1.00 53.56 85 ARG A CA 1
ATOM 684 C C . ARG A 1 85 ? 3.179 22.740 8.981 1.00 53.56 85 ARG A C 1
ATOM 686 O O . ARG A 1 85 ? 4.288 22.231 9.146 1.00 53.56 85 ARG A O 1
ATOM 693 N N . ILE A 1 86 ? 2.358 22.983 10.007 1.00 55.78 86 ILE A N 1
ATOM 694 C CA . ILE A 1 86 ? 2.720 22.906 11.435 1.00 55.78 86 ILE A CA 1
ATOM 695 C C . ILE A 1 86 ? 2.545 21.480 11.973 1.00 55.78 86 ILE A C 1
ATOM 697 O O . ILE A 1 86 ? 1.530 20.831 11.710 1.00 55.78 86 ILE A O 1
ATOM 701 N N . SER A 1 87 ? 3.569 20.931 12.639 1.00 56.75 87 SER A N 1
ATOM 702 C CA . SER A 1 87 ? 3.512 19.574 13.206 1.00 56.75 87 SER A CA 1
ATOM 703 C C . SER A 1 87 ? 2.336 19.471 14.174 1.00 56.75 87 SER A C 1
ATOM 705 O O . SER A 1 87 ? 2.291 20.193 15.165 1.00 56.75 87 SER A O 1
ATOM 707 N N . THR A 1 88 ? 1.392 18.575 13.895 1.00 63.84 88 THR A N 1
ATOM 708 C CA . THR A 1 88 ? 0.290 18.286 14.814 1.00 63.84 88 THR A CA 1
ATOM 709 C C . THR A 1 88 ? 0.837 17.583 16.059 1.00 63.84 88 THR A C 1
ATOM 711 O O . THR A 1 88 ? 1.751 16.767 15.924 1.00 63.84 88 THR A O 1
ATOM 714 N N . PRO A 1 89 ? 0.287 17.815 17.260 1.00 58.12 89 PRO A N 1
ATOM 715 C CA . PRO A 1 89 ? 0.737 17.135 18.479 1.00 58.12 89 PRO A CA 1
ATOM 716 C C . PRO A 1 89 ? 0.736 15.601 18.351 1.00 58.12 89 PRO A C 1
ATOM 718 O O . PRO A 1 89 ? 1.647 14.940 18.834 1.00 58.12 89 PRO A O 1
ATOM 721 N N . PHE A 1 90 ? -0.218 15.045 17.597 1.00 58.47 90 PHE A N 1
ATOM 722 C CA . PHE A 1 90 ? -0.339 13.607 17.331 1.00 58.47 90 PHE A CA 1
ATOM 723 C C . PHE A 1 90 ? 0.804 12.992 16.506 1.00 58.47 90 PHE A C 1
ATOM 725 O O . PHE A 1 90 ? 0.961 11.778 16.519 1.00 58.47 90 PHE A O 1
ATOM 732 N N . SER A 1 91 ? 1.611 13.787 15.791 1.00 61.81 91 SER A N 1
ATOM 733 C CA . SER A 1 91 ? 2.771 13.254 15.057 1.00 61.81 91 SER A CA 1
ATOM 734 C C . SER A 1 91 ? 4.036 13.141 15.918 1.00 61.81 91 SER A C 1
ATOM 736 O O . SER A 1 91 ? 5.051 12.624 15.446 1.00 61.81 91 SER A O 1
ATOM 738 N N . LEU A 1 92 ? 3.996 13.603 17.175 1.00 61.34 92 LEU A N 1
ATOM 739 C CA . LEU A 1 92 ? 5.120 13.516 18.104 1.00 61.34 92 LEU A CA 1
ATOM 740 C C . LEU A 1 92 ? 5.412 12.047 18.449 1.00 61.34 92 LEU A C 1
ATOM 742 O O . LEU A 1 92 ? 4.555 11.337 18.961 1.00 61.34 92 LEU A O 1
ATOM 746 N N . GLY A 1 93 ? 6.628 11.587 18.148 1.00 60.78 93 GLY A N 1
ATOM 747 C CA . GLY A 1 93 ? 7.061 10.204 18.393 1.00 60.78 93 GLY A CA 1
ATOM 748 C C . GLY A 1 93 ? 6.875 9.249 17.207 1.00 60.78 93 GLY A C 1
ATOM 749 O O . GLY A 1 93 ? 7.559 8.232 17.155 1.00 60.78 93 GLY A O 1
ATOM 750 N N . VAL A 1 94 ? 6.045 9.600 16.217 1.00 60.28 94 VAL A N 1
ATOM 751 C CA . VAL A 1 94 ? 5.921 8.858 14.944 1.00 60.28 94 VAL A CA 1
ATOM 752 C C . VAL A 1 94 ? 6.799 9.485 13.860 1.00 60.28 94 VAL A C 1
ATOM 754 O O . VAL A 1 94 ? 7.415 8.784 13.056 1.00 60.28 94 VAL A O 1
ATOM 757 N N . GLU A 1 95 ? 6.911 10.813 13.861 1.00 63.06 95 GLU A N 1
ATOM 758 C CA . GLU A 1 95 ? 7.640 11.576 12.852 1.00 63.06 95 GLU A CA 1
ATOM 759 C C . GLU A 1 95 ? 8.643 12.534 13.509 1.00 63.06 95 GLU A C 1
ATOM 761 O O . GLU A 1 95 ? 8.353 13.192 14.509 1.00 63.06 95 GLU A O 1
ATOM 766 N N . TYR A 1 96 ? 9.842 12.641 12.935 1.00 60.53 96 TYR A N 1
ATOM 767 C CA . TYR A 1 96 ? 10.866 13.569 13.408 1.00 60.53 96 TYR A CA 1
ATOM 768 C C . TYR A 1 96 ? 10.659 14.968 12.803 1.00 60.53 96 TYR A C 1
ATOM 770 O O . TYR A 1 96 ? 10.758 15.150 11.587 1.00 60.53 96 TYR A O 1
ATOM 778 N N . ALA A 1 97 ? 10.380 15.962 13.652 1.00 51.78 97 ALA A N 1
ATOM 779 C CA . ALA A 1 97 ? 9.990 17.315 13.235 1.00 51.78 97 ALA A CA 1
ATOM 780 C C . ALA A 1 97 ? 11.155 18.209 12.756 1.00 51.78 97 ALA A C 1
ATOM 782 O O . ALA A 1 97 ? 10.928 19.162 12.015 1.00 51.78 97 ALA A O 1
ATOM 783 N N . PHE A 1 98 ? 12.399 17.908 13.145 1.00 49.81 98 PHE A N 1
ATOM 784 C CA . PHE A 1 98 ? 13.532 18.834 12.996 1.00 49.81 98 PHE A CA 1
ATOM 785 C C . PHE A 1 98 ? 14.278 18.730 11.650 1.00 49.81 98 PHE A C 1
ATOM 787 O O . PHE A 1 98 ? 15.150 19.538 11.367 1.00 49.81 98 PHE A O 1
ATOM 794 N N . SER A 1 99 ? 13.948 17.770 10.776 1.00 50.53 99 SER A N 1
ATOM 795 C CA . SER A 1 99 ? 14.627 17.615 9.474 1.00 50.53 99 SER A CA 1
ATOM 796 C C . SER A 1 99 ? 13.770 18.048 8.281 1.00 50.53 99 SER A C 1
ATOM 798 O O . SER A 1 99 ? 13.712 17.338 7.271 1.00 50.53 99 SER A O 1
ATOM 800 N N . THR A 1 100 ? 13.052 19.162 8.406 1.00 54.53 100 THR A N 1
ATOM 801 C CA . THR A 1 100 ? 12.356 19.756 7.260 1.00 54.53 100 THR A CA 1
ATOM 802 C C . THR A 1 100 ? 13.372 20.498 6.382 1.00 54.53 100 THR A C 1
ATOM 804 O O . THR A 1 100 ? 14.270 21.145 6.910 1.00 54.53 100 THR A O 1
ATOM 807 N N . PRO A 1 101 ? 13.327 20.345 5.046 1.00 51.56 101 PRO A N 1
ATOM 808 C CA . PRO A 1 101 ? 14.225 21.085 4.168 1.00 51.56 101 PRO A CA 1
ATOM 809 C C . PRO A 1 101 ? 13.850 22.572 4.177 1.00 51.56 101 PRO A C 1
ATOM 811 O O . PRO A 1 101 ? 12.706 22.913 3.868 1.00 51.56 101 PRO A O 1
ATOM 814 N N . ASP A 1 102 ? 14.814 23.433 4.499 1.00 49.41 102 ASP A N 1
ATOM 815 C CA . ASP A 1 102 ? 14.677 24.886 4.381 1.00 49.41 102 ASP A CA 1
ATOM 816 C C . ASP A 1 102 ? 14.493 25.297 2.910 1.00 49.41 102 ASP A C 1
ATOM 818 O O . ASP A 1 102 ? 15.198 24.814 2.020 1.00 49.41 102 ASP A O 1
ATOM 822 N N . GLY A 1 103 ? 13.520 26.176 2.643 1.00 58.41 103 GLY A N 1
ATOM 823 C CA . GLY A 1 103 ? 13.250 26.743 1.316 1.00 58.41 103 GLY A CA 1
ATOM 824 C C . GLY A 1 103 ? 11.764 26.814 0.950 1.00 58.41 103 GLY A C 1
ATOM 825 O O . GLY A 1 103 ? 10.890 26.599 1.784 1.00 58.41 103 GLY A O 1
ATOM 826 N N . GLU A 1 104 ? 11.466 27.074 -0.326 1.00 51.28 104 GLU A N 1
ATOM 827 C CA . GLU A 1 104 ? 10.096 27.2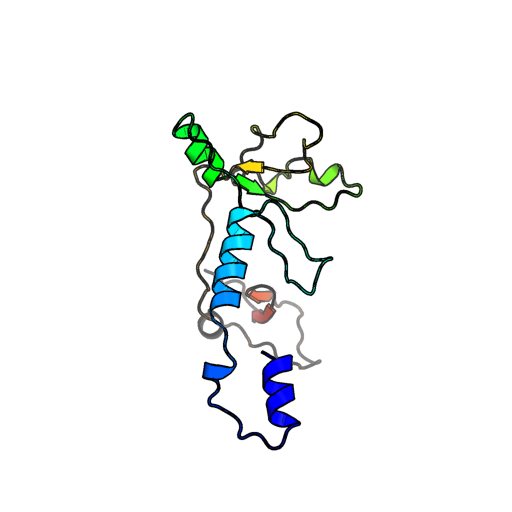13 -0.864 1.00 51.28 104 GLU A CA 1
ATOM 828 C C . GLU A 1 104 ? 9.223 25.968 -0.615 1.00 51.28 104 GLU A C 1
ATOM 830 O O . GLU A 1 104 ? 8.009 26.065 -0.502 1.00 51.28 104 GLU A O 1
ATOM 835 N N . ASN A 1 105 ? 9.848 24.801 -0.423 1.00 50.00 105 ASN A N 1
ATOM 836 C CA . ASN A 1 105 ? 9.182 23.540 -0.092 1.00 50.00 105 ASN A CA 1
ATOM 837 C C . ASN A 1 105 ? 8.969 23.301 1.414 1.00 50.00 105 ASN A C 1
ATOM 839 O O . ASN A 1 105 ? 8.466 22.233 1.785 1.00 50.00 105 ASN A O 1
ATOM 843 N N . CYS A 1 106 ? 9.345 24.250 2.277 1.00 49.38 106 CYS A N 1
ATOM 844 C CA . CYS A 1 106 ? 9.166 24.155 3.721 1.00 49.38 106 CYS A CA 1
ATOM 845 C C . CYS A 1 106 ? 7.667 23.999 4.042 1.00 49.38 106 CYS A C 1
ATOM 847 O O . CYS A 1 106 ? 6.848 24.896 3.838 1.00 49.38 106 CYS A O 1
ATOM 849 N N . GLY A 1 107 ? 7.282 22.787 4.450 1.00 49.34 107 GLY A N 1
ATOM 850 C CA . GLY A 1 107 ? 5.891 22.397 4.705 1.00 49.34 107 GLY A CA 1
ATOM 851 C C . GLY A 1 107 ? 5.077 21.912 3.492 1.00 49.34 107 GLY A C 1
ATOM 852 O O . GLY A 1 107 ? 4.045 21.286 3.711 1.00 49.34 107 GLY A O 1
ATOM 853 N N . LEU A 1 108 ? 5.524 22.124 2.246 1.00 44.12 108 LEU A N 1
ATOM 854 C CA . LEU A 1 108 ? 4.845 21.650 1.017 1.00 44.12 108 LEU A CA 1
ATOM 855 C C . LEU A 1 108 ? 5.251 20.224 0.637 1.00 44.12 108 LEU A C 1
ATOM 857 O O . LEU A 1 108 ? 4.419 19.401 0.261 1.00 44.12 108 LEU A O 1
ATOM 861 N N . VAL A 1 109 ? 6.535 19.908 0.799 1.00 46.88 109 VAL A N 1
ATOM 862 C CA . VAL A 1 109 ?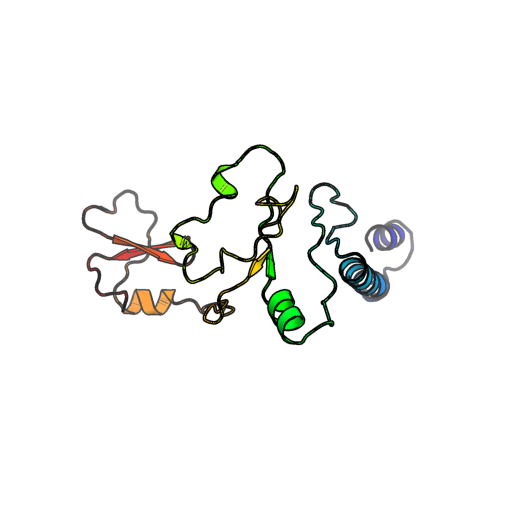 7.017 18.530 0.802 1.00 46.88 109 VAL A CA 1
ATOM 863 C C . VAL A 1 109 ? 7.473 18.253 2.217 1.00 46.88 109 VAL A C 1
ATOM 865 O O . VAL A 1 109 ? 8.649 18.383 2.555 1.00 46.88 109 VAL A O 1
ATOM 868 N N . ARG A 1 110 ? 6.522 17.864 3.066 1.00 49.59 110 ARG A N 1
ATOM 869 C CA . ARG A 1 110 ? 6.828 17.207 4.332 1.00 49.59 110 ARG A CA 1
ATOM 870 C C . ARG A 1 110 ? 7.542 15.897 4.020 1.00 49.59 110 ARG A C 1
ATOM 872 O O . ARG A 1 110 ? 6.915 14.848 3.968 1.00 49.59 110 ARG A O 1
ATOM 879 N N . LYS A 1 111 ? 8.854 15.974 3.776 1.00 51.31 111 LYS A N 1
ATOM 880 C CA . LYS A 1 111 ? 9.779 14.845 3.889 1.00 51.31 111 LYS A CA 1
ATOM 881 C C . LYS A 1 111 ? 9.975 14.610 5.376 1.00 51.31 111 LYS A C 1
ATOM 883 O O . LYS A 1 111 ? 11.021 14.935 5.933 1.00 51.31 111 LYS A O 1
ATOM 888 N N . LYS A 1 112 ? 8.914 14.160 6.036 1.00 59.38 112 LYS A N 1
ATOM 889 C CA . LYS A 1 112 ? 9.011 13.755 7.426 1.00 59.38 112 LYS A CA 1
ATOM 890 C C . LYS A 1 112 ? 9.770 12.442 7.443 1.00 59.38 112 LYS A C 1
ATOM 892 O O . LYS A 1 112 ? 9.643 11.620 6.539 1.00 59.38 112 LYS A O 1
ATOM 897 N N . LYS A 1 113 ? 10.657 12.296 8.413 1.00 66.81 113 LYS A N 1
ATOM 898 C CA . LYS A 1 113 ? 11.376 11.043 8.597 1.00 66.81 113 LYS A CA 1
ATOM 899 C C . LYS A 1 113 ? 10.670 10.290 9.697 1.00 66.81 113 LYS A C 1
ATOM 901 O O . LYS A 1 113 ? 10.407 10.868 10.753 1.00 66.81 113 LYS A O 1
ATOM 906 N N . MET A 1 114 ? 10.353 9.033 9.432 1.00 68.81 114 MET A N 1
ATOM 907 C CA . MET A 1 114 ? 9.792 8.160 10.448 1.00 68.81 114 MET A CA 1
ATOM 908 C C . MET A 1 114 ? 10.759 8.079 11.634 1.00 68.81 114 MET A C 1
ATOM 910 O O . MET A 1 114 ? 11.979 7.969 11.447 1.00 68.81 114 MET A O 1
ATOM 914 N N . ALA A 1 115 ? 10.218 8.171 12.848 1.00 73.00 115 ALA A N 1
ATOM 915 C CA . ALA A 1 115 ? 10.988 7.971 14.065 1.00 73.00 115 ALA A CA 1
ATOM 916 C C . ALA A 1 115 ? 11.631 6.577 14.066 1.00 73.00 115 ALA A C 1
ATOM 918 O O . ALA A 1 115 ? 11.165 5.656 13.398 1.00 73.00 115 ALA A O 1
ATOM 919 N N . PHE A 1 116 ? 12.714 6.404 14.825 1.00 70.00 116 PHE A N 1
ATOM 920 C CA . PHE A 1 116 ? 13.428 5.126 14.856 1.00 70.00 116 PHE A CA 1
ATOM 921 C C . PHE A 1 116 ? 12.572 3.963 15.377 1.00 70.00 116 PHE A C 1
ATOM 923 O O . PHE A 1 116 ? 12.765 2.834 14.946 1.00 70.00 116 PHE A O 1
ATOM 930 N N . THR A 1 117 ? 11.611 4.259 16.247 1.00 76.50 117 THR A N 1
ATOM 931 C CA . THR A 1 117 ? 10.644 3.313 16.816 1.00 76.50 117 THR A CA 1
ATOM 932 C C . THR A 1 117 ? 9.360 3.189 15.999 1.00 76.50 117 THR A C 1
ATOM 934 O O . THR A 1 117 ? 8.483 2.412 16.361 1.00 76.50 117 THR A O 1
ATOM 937 N N . GLY A 1 118 ? 9.209 3.965 14.924 1.00 72.00 118 GLY A N 1
ATOM 938 C CA . GLY A 1 118 ? 8.017 3.912 14.094 1.00 72.00 118 GLY A CA 1
ATOM 939 C C . GLY A 1 118 ? 7.963 2.603 13.308 1.00 72.00 118 GLY A C 1
ATOM 940 O O . GLY A 1 118 ? 8.906 2.268 12.594 1.00 72.00 118 GLY A O 1
ATOM 941 N N . VAL A 1 119 ? 6.840 1.892 13.402 1.00 78.94 119 VAL A N 1
ATOM 942 C CA . VAL A 1 119 ? 6.569 0.666 12.639 1.00 78.94 119 VAL A CA 1
ATOM 943 C C . VAL A 1 119 ? 5.311 0.870 11.804 1.00 78.94 119 VAL A C 1
ATOM 945 O O . VAL A 1 119 ? 4.327 1.434 12.279 1.00 78.94 119 VAL A O 1
ATOM 948 N N . VAL A 1 120 ? 5.357 0.446 10.540 1.00 82.81 120 VAL A N 1
ATOM 949 C CA . VAL A 1 120 ? 4.188 0.447 9.656 1.00 82.81 120 VAL A CA 1
ATOM 950 C C . VAL A 1 120 ? 3.528 -0.917 9.764 1.00 82.81 120 VAL A C 1
ATOM 952 O O . VAL A 1 120 ? 4.159 -1.933 9.471 1.00 82.81 120 VAL A O 1
ATOM 955 N N . ASN A 1 121 ? 2.266 -0.942 10.184 1.00 83.19 121 ASN A N 1
ATOM 956 C CA . ASN A 1 121 ? 1.497 -2.176 10.171 1.00 83.19 121 ASN A CA 1
ATOM 957 C C . ASN A 1 121 ? 1.206 -2.579 8.717 1.00 83.19 121 ASN A C 1
ATOM 959 O O . ASN A 1 121 ? 0.666 -1.784 7.949 1.00 83.19 121 ASN A O 1
ATOM 963 N N . THR A 1 122 ? 1.584 -3.799 8.348 1.00 83.50 122 THR A N 1
ATOM 964 C CA . THR A 1 122 ? 1.324 -4.386 7.021 1.00 83.50 122 THR A CA 1
ATOM 965 C C . THR A 1 122 ? 0.331 -5.541 7.084 1.00 83.50 122 THR A C 1
ATOM 967 O O . THR A 1 122 ? -0.062 -6.063 6.043 1.00 83.50 122 THR A O 1
ATOM 970 N N . ASN A 1 123 ? -0.096 -5.926 8.288 1.00 79.75 123 ASN A N 1
ATOM 971 C CA . ASN A 1 123 ? -0.994 -7.050 8.471 1.00 79.75 123 ASN A CA 1
ATOM 972 C C . ASN A 1 123 ? -2.399 -6.671 8.007 1.00 79.75 123 ASN A C 1
ATOM 974 O O . ASN A 1 123 ? -3.003 -5.720 8.505 1.00 79.75 123 ASN A O 1
ATOM 978 N N . ILE A 1 124 ? -2.913 -7.453 7.064 1.00 68.88 124 ILE A N 1
ATOM 979 C CA . ILE A 1 124 ? -4.327 -7.486 6.715 1.00 68.88 124 ILE A CA 1
ATOM 980 C C . ILE A 1 124 ? -4.950 -8.425 7.746 1.00 68.88 124 ILE A C 1
ATOM 982 O O . ILE A 1 124 ? -4.712 -9.628 7.699 1.00 68.88 124 ILE A O 1
ATOM 986 N N . SER A 1 125 ? -5.638 -7.869 8.743 1.00 66.56 125 SER A N 1
ATOM 987 C CA . SER A 1 125 ? -6.271 -8.671 9.791 1.00 66.56 125 SER A CA 1
ATOM 988 C C . SER A 1 125 ? -7.307 -9.614 9.179 1.00 66.56 125 SER A C 1
ATOM 990 O O . SER A 1 125 ? -8.149 -9.168 8.394 1.00 66.56 125 SER A O 1
ATOM 992 N N . GLU A 1 126 ? -7.280 -10.883 9.583 1.00 66.56 126 GLU A N 1
ATOM 993 C CA . GLU A 1 126 ? -8.419 -11.787 9.418 1.00 66.56 126 GLU A CA 1
ATOM 994 C C . GLU A 1 126 ? -9.652 -11.195 10.118 1.00 66.56 126 GLU A C 1
ATOM 996 O O . GLU A 1 126 ? -9.540 -10.304 10.969 1.00 66.56 126 GLU A O 1
ATOM 1001 N N . SER A 1 127 ? -10.847 -11.621 9.709 1.00 70.12 127 SER A N 1
ATOM 1002 C CA . SER A 1 127 ? -12.094 -11.079 10.240 1.00 70.12 127 SER A CA 1
ATOM 1003 C C . SER A 1 127 ? -12.238 -11.413 11.727 1.00 70.12 127 SER A C 1
ATOM 1005 O O . SER A 1 127 ? -12.821 -12.431 12.082 1.00 70.12 127 SER A O 1
ATOM 1007 N N . LEU A 1 128 ? -11.803 -10.500 12.603 1.00 79.12 128 LEU A N 1
ATOM 1008 C CA . LEU A 1 128 ? -12.026 -10.552 14.062 1.00 79.12 128 LEU A CA 1
ATOM 1009 C C . LEU A 1 128 ? -13.517 -10.510 14.443 1.00 79.12 128 LEU A C 1
ATOM 1011 O O . LEU A 1 128 ? -13.880 -10.554 15.611 1.00 79.12 128 LEU A O 1
ATOM 1015 N N . VAL A 1 129 ? -14.394 -10.397 13.449 1.00 82.12 129 VAL A N 1
ATOM 1016 C CA . VAL A 1 129 ? -15.844 -10.341 13.588 1.00 82.12 129 VAL A CA 1
ATOM 1017 C C . VAL A 1 129 ? -16.385 -11.571 14.325 1.00 82.12 129 VAL A C 1
ATOM 1019 O O . VAL A 1 129 ? -17.203 -11.411 15.226 1.00 82.12 129 VAL A O 1
ATOM 1022 N N . ASP A 1 130 ? -15.898 -12.773 14.005 1.00 83.00 130 ASP A N 1
ATOM 1023 C CA . ASP A 1 130 ? -16.373 -14.010 14.640 1.00 83.00 130 ASP A CA 1
ATOM 1024 C C . ASP A 1 130 ? -15.955 -14.094 16.116 1.00 83.00 130 ASP A C 1
ATOM 1026 O O . ASP A 1 130 ? -16.737 -14.506 16.973 1.00 83.00 130 ASP A O 1
ATOM 1030 N N . GLU A 1 131 ? -14.746 -13.634 16.441 1.00 82.81 131 GLU A N 1
ATOM 1031 C CA . GLU A 1 131 ? -14.272 -13.533 17.825 1.00 82.81 131 GLU A CA 1
ATOM 1032 C C . GLU A 1 131 ? -15.065 -12.488 18.614 1.00 82.81 131 GLU A C 1
ATOM 1034 O O . GLU A 1 131 ? -15.458 -12.738 19.752 1.00 82.81 131 GLU A O 1
ATOM 1039 N N . LEU A 1 132 ? -15.380 -11.347 17.996 1.00 81.19 132 LEU A N 1
ATOM 1040 C CA . LEU A 1 132 ? -16.222 -10.319 18.605 1.00 81.19 132 LEU A CA 1
ATOM 1041 C C . LEU A 1 132 ? -17.638 -10.841 18.890 1.00 81.19 132 LEU A C 1
ATOM 1043 O O . LEU A 1 132 ? -18.191 -10.539 19.948 1.00 81.19 132 LEU A O 1
ATOM 1047 N N . PHE A 1 133 ? -18.210 -11.664 18.002 1.00 82.44 133 PHE A N 1
ATOM 1048 C CA . PHE A 1 133 ? -19.488 -12.337 18.258 1.00 82.44 133 PHE A CA 1
ATOM 1049 C C . PHE A 1 133 ? -19.404 -13.308 19.435 1.00 82.44 133 PHE A C 1
ATOM 1051 O O . PHE A 1 133 ? -20.270 -13.282 20.309 1.00 82.44 133 PHE A O 1
ATOM 1058 N N . ASN A 1 134 ? -18.342 -14.113 19.506 1.00 82.75 134 ASN A N 1
ATOM 1059 C CA . ASN A 1 134 ? -18.127 -15.033 20.625 1.00 82.75 134 ASN A CA 1
ATOM 1060 C C . ASN A 1 134 ? -17.951 -14.303 21.966 1.00 82.75 134 ASN A C 1
ATOM 1062 O O . ASN A 1 134 ? -18.356 -14.823 23.003 1.00 82.75 134 ASN A O 1
ATOM 1066 N N . SER A 1 135 ? -17.401 -13.087 21.947 1.00 79.50 135 SER A N 1
ATOM 1067 C CA . SER A 1 135 ? -17.244 -12.241 23.135 1.00 79.50 135 SER A CA 1
ATOM 1068 C C . SER A 1 135 ? -18.545 -11.582 23.613 1.00 79.50 135 SER A C 1
ATOM 1070 O O . SER A 1 135 ? -18.558 -11.004 24.696 1.00 79.50 135 SER A O 1
ATOM 1072 N N . GLY A 1 136 ? -19.646 -11.691 22.859 1.00 76.88 136 GLY A N 1
ATOM 1073 C CA . GLY A 1 136 ? -20.950 -11.125 23.228 1.00 76.88 136 GLY A CA 1
ATOM 1074 C C . GLY A 1 136 ? -21.317 -9.834 22.492 1.00 76.88 136 GLY A C 1
ATOM 1075 O O . GLY A 1 136 ? -22.167 -9.077 22.963 1.00 76.88 136 GLY A O 1
ATOM 1076 N N . MET A 1 137 ? -20.694 -9.553 21.342 1.00 82.94 137 MET A N 1
ATOM 1077 C CA . MET A 1 137 ? -21.174 -8.514 20.427 1.00 82.94 137 MET A CA 1
ATOM 1078 C C . MET A 1 137 ? -22.482 -8.962 19.762 1.00 82.94 137 MET A C 1
ATOM 1080 O O . MET A 1 137 ? -22.576 -10.070 19.244 1.00 82.94 137 MET A O 1
ATOM 1084 N N . GLU A 1 138 ? -23.481 -8.084 19.708 1.00 82.00 138 GLU A N 1
ATOM 1085 C CA . GLU A 1 138 ? -24.696 -8.318 18.927 1.00 82.00 138 GLU A CA 1
ATOM 1086 C C . GLU A 1 138 ? -24.492 -7.829 17.493 1.00 82.00 138 GLU A C 1
ATOM 1088 O O . GLU A 1 138 ? -23.978 -6.727 17.258 1.00 82.00 138 GLU A O 1
ATOM 1093 N N . LYS A 1 139 ? -24.910 -8.643 16.517 1.00 80.38 139 LYS A N 1
ATOM 1094 C CA . LYS A 1 139 ? -24.840 -8.267 15.103 1.00 80.38 139 LYS A CA 1
ATOM 1095 C C . LYS A 1 139 ? -25.759 -7.089 14.849 1.00 80.38 139 LYS A C 1
ATOM 1097 O O . LYS A 1 139 ? -26.885 -7.058 15.342 1.00 80.38 139 LYS A O 1
ATOM 1102 N N . LEU A 1 140 ? -25.287 -6.144 14.043 1.00 77.50 140 LEU A N 1
ATOM 1103 C CA . LEU A 1 140 ? -26.148 -5.081 13.562 1.00 77.50 140 LEU A CA 1
ATOM 1104 C C . LEU A 1 140 ? -27.299 -5.688 12.741 1.00 77.50 140 LEU A C 1
ATOM 1106 O O . LEU A 1 140 ? -27.065 -6.369 11.742 1.00 77.50 140 LEU A O 1
ATOM 1110 N N . VAL A 1 141 ? -28.532 -5.462 13.188 1.00 75.12 141 VAL A N 1
ATOM 1111 C CA . VAL A 1 141 ? -29.756 -5.797 12.452 1.00 75.12 141 VAL A CA 1
ATOM 1112 C C . VAL A 1 141 ? -30.385 -4.486 11.991 1.00 75.12 141 VAL A C 1
ATOM 1114 O O . VAL A 1 141 ? -30.466 -3.538 12.775 1.00 75.12 141 VAL A O 1
ATOM 1117 N N . ASP A 1 142 ? -30.836 -4.433 10.737 1.00 65.56 142 ASP A N 1
ATOM 1118 C CA . ASP A 1 142 ? -31.503 -3.272 10.124 1.00 65.56 142 ASP A CA 1
ATOM 1119 C C . ASP A 1 142 ? -32.947 -3.084 10.636 1.00 65.56 142 ASP A C 1
ATOM 1121 O O . ASP A 1 142 ? -33.879 -2.860 9.866 1.00 65.56 142 ASP A O 1
ATOM 1125 N N . ASP A 1 143 ? -33.155 -3.169 11.949 1.00 62.62 143 ASP A N 1
ATOM 1126 C CA . ASP A 1 143 ? -34.465 -2.976 12.560 1.00 62.62 143 ASP A CA 1
ATOM 1127 C C . ASP A 1 143 ? -34.566 -1.582 13.185 1.00 62.62 143 ASP A C 1
ATOM 1129 O O . ASP A 1 143 ? -33.846 -1.216 14.121 1.00 62.62 143 ASP A O 1
ATOM 1133 N N . THR A 1 144 ? -35.547 -0.804 12.719 1.00 62.38 144 THR A N 1
ATOM 1134 C CA . THR A 1 144 ? -35.878 0.546 13.216 1.00 62.38 144 THR A CA 1
ATOM 1135 C C . THR A 1 144 ? -36.328 0.581 14.682 1.00 62.38 144 THR A C 1
ATOM 1137 O O . THR A 1 144 ? -36.504 1.658 15.248 1.00 62.38 144 THR A O 1
ATOM 1140 N N . TYR A 1 145 ? -36.538 -0.584 15.299 1.00 60.16 145 TYR A N 1
ATOM 1141 C CA . TYR A 1 145 ? -37.051 -0.737 16.662 1.00 60.16 145 TYR A CA 1
ATOM 1142 C C . TYR A 1 145 ? -35.966 -1.001 17.708 1.00 60.16 145 TYR A C 1
ATOM 1144 O O . TYR A 1 145 ? -36.257 -1.000 18.908 1.00 60.16 145 TYR A O 1
ATOM 1152 N N . THR A 1 146 ? -34.720 -1.209 17.283 1.00 63.72 146 THR A N 1
ATOM 1153 C CA . THR A 1 146 ? -33.621 -1.511 18.199 1.00 63.72 146 THR A CA 1
ATOM 1154 C C . THR A 1 146 ? -33.269 -0.260 19.001 1.00 63.72 146 THR A C 1
ATOM 1156 O O . THR A 1 146 ? -32.719 0.709 18.474 1.00 63.72 146 THR A O 1
ATOM 1159 N N . LYS A 1 147 ? -33.609 -0.248 20.294 1.00 65.94 147 LYS A N 1
ATOM 1160 C CA . LYS A 1 147 ? -33.219 0.840 21.196 1.00 65.94 147 LYS A CA 1
ATOM 1161 C C . LYS A 1 147 ? -31.698 0.810 21.362 1.00 65.94 147 LYS A C 1
ATOM 1163 O O . LYS A 1 147 ? -31.160 -0.068 22.024 1.00 65.94 147 LYS A O 1
ATOM 1168 N N . LEU A 1 148 ? -31.022 1.777 20.746 1.00 68.38 148 LEU A N 1
ATOM 1169 C CA . LEU A 1 148 ? -29.574 2.000 20.876 1.00 68.38 148 LEU A CA 1
ATOM 1170 C C . LEU A 1 148 ? -29.198 2.716 22.183 1.00 68.38 148 LEU A C 1
ATOM 1172 O O . LEU A 1 148 ? -28.020 2.964 22.433 1.00 68.38 148 LEU A O 1
ATOM 1176 N N . ASP A 1 149 ? -30.192 3.090 22.987 1.00 72.19 149 ASP A N 1
ATOM 1177 C CA . ASP A 1 149 ? -29.977 3.796 24.242 1.00 72.19 149 ASP A CA 1
ATOM 1178 C C . ASP A 1 149 ? -29.258 2.884 25.246 1.00 72.19 149 ASP A C 1
ATOM 1180 O O . ASP A 1 149 ? -29.676 1.750 25.476 1.00 72.19 149 ASP A O 1
ATOM 1184 N N . GLY A 1 150 ? -28.138 3.360 25.790 1.00 75.06 150 GLY A N 1
ATOM 1185 C CA . GLY A 1 150 ? -27.279 2.587 26.693 1.00 75.06 150 GLY A CA 1
ATOM 1186 C C . GLY A 1 150 ? -26.340 1.564 26.036 1.00 75.06 150 GLY A C 1
ATOM 1187 O O . GLY A 1 150 ? -25.639 0.874 26.770 1.00 75.06 150 GLY A O 1
ATOM 1188 N N . LYS A 1 151 ? -26.273 1.467 24.697 1.00 80.19 151 LYS A N 1
ATOM 1189 C CA . LYS A 1 151 ? -25.371 0.527 24.003 1.00 80.19 151 LYS A CA 1
ATOM 1190 C C . LYS A 1 151 ? -24.183 1.209 23.301 1.00 80.19 151 LYS A C 1
ATOM 1192 O O . LYS A 1 151 ? -24.294 2.322 22.786 1.00 80.19 151 LYS A O 1
ATOM 1197 N N . HIS A 1 152 ? -23.041 0.522 23.216 1.00 83.12 152 HIS A N 1
ATOM 1198 C CA . HIS A 1 152 ? -21.821 0.996 22.552 1.00 83.12 152 HIS A CA 1
ATOM 1199 C C . HIS A 1 152 ? -21.707 0.481 21.113 1.00 83.12 152 HIS A C 1
ATOM 1201 O O . HIS A 1 152 ? -21.919 -0.699 20.844 1.00 83.12 152 HIS A O 1
ATOM 1207 N N . LYS A 1 153 ? -21.330 1.367 20.184 1.00 85.00 153 LYS A N 1
ATOM 1208 C CA . LYS A 1 153 ? -21.116 1.023 18.770 1.00 85.00 153 LYS A CA 1
ATOM 1209 C C . LYS A 1 153 ? -19.709 0.475 18.557 1.00 85.00 153 LYS A C 1
ATOM 1211 O O . LYS A 1 153 ? -18.738 1.127 18.940 1.00 85.00 153 LYS A O 1
ATOM 1216 N N . VAL A 1 154 ? -19.608 -0.677 17.900 1.00 84.94 154 VAL A N 1
ATOM 1217 C CA . VAL A 1 154 ? -18.330 -1.314 17.572 1.00 84.94 154 VAL A CA 1
ATOM 1218 C C . VAL A 1 154 ? -18.009 -1.072 16.101 1.00 84.94 154 VAL A C 1
ATOM 1220 O O . VAL A 1 154 ? -18.761 -1.484 15.216 1.00 84.94 154 VAL A O 1
ATOM 1223 N N . PHE A 1 155 ? -16.888 -0.397 15.847 1.00 84.75 155 PHE A N 1
ATOM 1224 C CA . PHE A 1 155 ? -16.390 -0.143 14.500 1.00 84.75 155 PHE A CA 1
ATOM 1225 C C . PHE A 1 155 ? -15.143 -0.975 14.238 1.00 84.75 155 PHE A C 1
ATOM 1227 O O . PHE A 1 155 ? -14.184 -0.910 15.006 1.00 84.75 155 PHE A O 1
ATOM 1234 N N . LEU A 1 156 ? -15.133 -1.697 13.122 1.00 84.38 156 LEU A N 1
ATOM 1235 C CA . LEU A 1 156 ? -13.972 -2.439 12.649 1.00 84.38 156 LEU A CA 1
ATOM 1236 C C . LEU A 1 156 ? -13.590 -1.898 11.275 1.00 84.38 156 LEU A C 1
ATOM 1238 O O . LEU A 1 156 ? -14.405 -1.878 10.360 1.00 84.38 156 LEU A O 1
ATOM 1242 N N . ASN A 1 157 ? -12.365 -1.382 11.144 1.00 83.19 157 ASN A N 1
ATOM 1243 C CA . ASN A 1 157 ? -11.866 -0.753 9.911 1.00 83.19 157 ASN A CA 1
ATOM 1244 C C . ASN A 1 157 ? -12.777 0.355 9.329 1.00 83.19 157 ASN A C 1
ATOM 1246 O O . ASN A 1 157 ? -12.731 0.642 8.136 1.00 83.19 157 ASN A O 1
ATOM 1250 N N . GLY A 1 158 ? -13.582 1.005 10.177 1.00 83.12 158 GLY A N 1
ATOM 1251 C CA . GLY A 1 158 ? -14.524 2.060 9.785 1.00 83.12 158 GLY A CA 1
ATOM 1252 C C . GLY A 1 158 ? -15.938 1.574 9.451 1.00 83.12 158 GLY A C 1
ATOM 1253 O O . GLY A 1 158 ? -16.827 2.407 9.291 1.00 83.12 158 GLY A O 1
ATOM 1254 N N . GLU A 1 159 ? -16.175 0.263 9.403 1.00 84.06 159 GLU A N 1
ATOM 1255 C CA . GLU A 1 159 ? -17.508 -0.318 9.241 1.00 84.06 159 GLU A CA 1
ATOM 1256 C C . GLU A 1 159 ? -18.161 -0.552 10.606 1.00 84.06 159 GLU A C 1
ATOM 1258 O O . GLU A 1 159 ? -17.510 -0.996 11.556 1.00 84.06 159 GLU A O 1
ATOM 1263 N N . TRP A 1 160 ? -19.451 -0.234 10.721 1.00 85.38 160 TRP A N 1
ATOM 1264 C CA . TRP A 1 160 ? -20.221 -0.517 11.928 1.00 85.38 160 TRP A CA 1
ATOM 1265 C C . TRP A 1 160 ? -20.699 -1.969 11.897 1.00 85.38 160 TRP A C 1
ATOM 1267 O O . TRP A 1 160 ? -21.632 -2.301 11.174 1.00 85.38 160 TRP A O 1
ATOM 1277 N N . VAL A 1 161 ? -20.049 -2.831 12.679 1.00 85.06 161 VAL A N 1
ATOM 1278 C CA . VAL A 1 161 ? -20.295 -4.285 12.643 1.00 85.06 161 VAL A CA 1
ATOM 1279 C C . VAL A 1 161 ? -21.376 -4.708 13.637 1.00 85.06 161 VAL A C 1
ATOM 1281 O O . VAL A 1 161 ? -22.124 -5.659 13.400 1.00 85.06 161 VAL A O 1
ATOM 12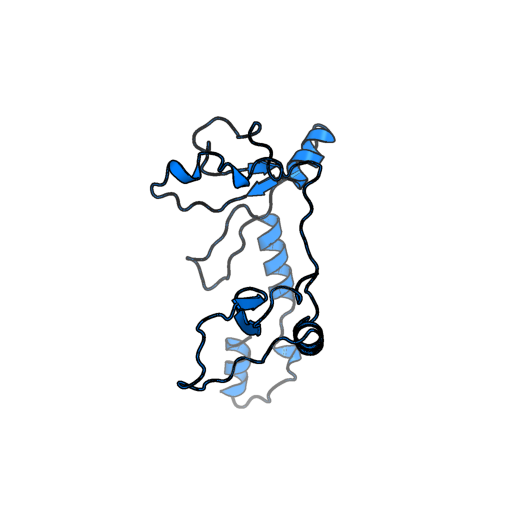84 N N . GLY A 1 162 ? -21.481 -4.001 14.761 1.00 84.50 162 GLY A N 1
ATOM 1285 C CA . GLY A 1 162 ? -22.369 -4.422 15.830 1.00 84.50 162 GLY A CA 1
ATOM 1286 C C . GLY A 1 162 ? -22.443 -3.468 17.003 1.00 84.50 162 GLY A C 1
ATOM 1287 O O . GLY A 1 162 ? -21.922 -2.343 16.997 1.00 84.50 162 GLY A O 1
ATOM 1288 N N . VAL A 1 163 ? -23.150 -3.934 18.018 1.00 84.94 163 VAL A N 1
ATOM 1289 C CA . VAL A 1 163 ? -23.464 -3.174 19.217 1.00 84.94 163 VAL A CA 1
ATOM 1290 C C . VAL A 1 163 ? -23.194 -4.055 20.432 1.00 84.94 163 VAL A C 1
ATOM 1292 O O . VAL A 1 163 ? -23.401 -5.263 20.386 1.00 84.94 163 VAL A O 1
ATOM 1295 N N . CYS A 1 164 ? -22.709 -3.464 21.520 1.00 82.19 164 CYS A N 1
ATOM 1296 C CA . CYS A 1 164 ? -22.492 -4.186 22.768 1.00 82.19 164 CYS A CA 1
ATOM 1297 C C . CYS A 1 164 ? -23.041 -3.400 23.963 1.00 82.19 164 CYS A C 1
ATOM 1299 O O . CYS A 1 164 ? -22.913 -2.176 24.018 1.00 82.19 164 CYS A O 1
ATOM 1301 N N . GLU A 1 165 ? -23.650 -4.101 24.919 1.00 74.75 165 GLU A N 1
ATOM 1302 C CA . GLU A 1 165 ? -24.171 -3.513 26.162 1.00 74.75 165 GLU A CA 1
ATOM 1303 C C . GLU A 1 165 ? -23.068 -3.264 27.203 1.00 74.75 165 GLU A C 1
ATOM 1305 O O . GLU A 1 165 ? -23.200 -2.373 28.038 1.00 74.75 165 GLU A O 1
ATOM 1310 N N . ILE A 1 166 ? -21.958 -4.012 27.151 1.00 65.69 166 ILE A N 1
ATOM 1311 C CA . ILE A 1 166 ? -20.889 -3.960 28.155 1.00 65.69 166 ILE A CA 1
ATOM 1312 C C . ILE A 1 166 ? -19.522 -3.875 27.459 1.00 65.69 166 ILE A C 1
ATOM 1314 O O . ILE A 1 166 ? -19.177 -4.697 26.616 1.00 65.69 166 ILE A O 1
ATOM 1318 N N . LEU A 1 167 ? -18.696 -2.907 27.864 1.00 57.72 167 LEU A N 1
ATOM 1319 C CA . LEU A 1 167 ? -17.356 -2.608 27.320 1.00 57.72 167 LEU A CA 1
ATOM 1320 C C . LEU A 1 167 ? -16.280 -3.670 27.672 1.00 57.72 167 LEU A C 1
ATOM 1322 O O . LEU A 1 167 ? -15.107 -3.347 27.825 1.00 57.72 167 LEU A O 1
ATOM 1326 N N . VAL A 1 168 ? -16.674 -4.933 27.851 1.00 53.94 168 VAL A N 1
ATOM 1327 C CA . VAL A 1 168 ? -15.793 -6.057 28.226 1.00 53.94 168 VAL A CA 1
ATOM 1328 C C . VAL A 1 168 ? -15.280 -6.817 26.992 1.00 53.94 168 VAL A C 1
ATOM 1330 O O . VAL A 1 168 ? -14.299 -7.540 27.090 1.00 53.94 168 VAL A O 1
ATOM 1333 N N . CYS A 1 169 ? -15.864 -6.597 25.810 1.00 48.66 169 CYS A N 1
ATOM 1334 C CA . CYS A 1 169 ? -15.541 -7.355 24.591 1.00 48.66 169 CYS A CA 1
ATOM 1335 C C . CYS A 1 169 ? -14.236 -6.949 23.875 1.00 48.66 169 CYS A C 1
ATOM 1337 O O . CYS A 1 169 ? -13.916 -7.537 22.847 1.00 48.66 169 CYS A O 1
ATOM 1339 N N . CYS A 1 170 ? -13.505 -5.944 24.367 1.00 43.16 170 CYS A N 1
ATOM 1340 C CA . CYS A 1 170 ? -12.301 -5.420 23.713 1.00 43.16 170 CYS A CA 1
ATOM 1341 C C . CYS A 1 170 ? -11.088 -5.477 24.655 1.00 43.16 170 CYS A C 1
ATOM 1343 O O . CYS A 1 170 ? -10.611 -4.430 25.093 1.00 43.16 170 CYS A O 1
ATOM 1345 N N . TRP A 1 171 ? -10.614 -6.678 24.986 1.00 37.34 171 TRP A N 1
ATOM 1346 C CA . TRP A 1 171 ? -9.282 -6.902 25.559 1.00 37.34 171 TRP A CA 1
ATOM 1347 C C . TRP A 1 171 ? -8.599 -8.062 24.850 1.00 37.34 171 TRP A C 1
ATOM 1349 O O . TRP A 1 171 ? -9.285 -9.084 24.633 1.00 37.34 171 TRP A O 1
#

pLDDT: mean 72.96, std 13.62, range [37.34, 92.44]

Foldseek 3Di:
DVVVQVVCVPDPHDRDPVVVVDDCVVVVVLVVCCQVQVWNDDPPGPPPIDHNVHDDADDPDVVSNLQVVQFDWDQDDPDDDPPQLDDDPVCVQQWDDPPADPDPCRSNTRRTGGHPPHDDDPDPDDPCLVVLVVLPFDADDPDPPDPCPQWDFDDDPNDGGGIHNDPPSPD